Protein AF-A0A1C2DEJ8-F1 (afdb_monomer_lite)

Foldseek 3Di:
DDPVLVVLLVPDPLVVLVVVCVVPVVPSVVPDDPSNVVNNVVLVVLVVQLVVLVVQLVVLVPQDPPVDPVSVVVSVVSNVVSVVSNVCSVCVVVVNDPDPPPPPPPPD

Sequence (108 aa):
MSKTLLEAAAEVDVIDAAGRIIANPARNAIAAPAATVFALAMATERFWAVCVEAELLARAVRLPMTGNVHDEDVRDDAIQQQTQRVHELMAALRGETPKDEEHATQRT

Secondary structure (DSSP, 8-state):
--HHHHHHHHT--HHHHHHHHHH-HHHHTTT--HHHHHHHHHHHHHHHHHHHHHHHHHHHHTS---S-HHHHHHHHHHHHHHHHHHHHHHHHHHT--S-SSTTTTT--

Structure (mmCIF, N/CA/C/O backbone):
data_AF-A0A1C2DEJ8-F1
#
_entry.id   AF-A0A1C2DEJ8-F1
#
loop_
_atom_site.group_PDB
_atom_site.id
_atom_site.type_symbol
_atom_site.label_atom_id
_atom_site.label_alt_id
_atom_site.label_comp_id
_atom_site.label_asym_id
_atom_site.label_entity_id
_atom_site.label_seq_id
_atom_site.pdbx_PDB_ins_code
_atom_site.Cartn_x
_atom_site.Cartn_y
_atom_site.Cartn_z
_atom_site.occupancy
_atom_site.B_iso_or_equiv
_atom_site.auth_seq_id
_atom_site.auth_comp_id
_atom_site.auth_asym_id
_atom_site.auth_atom_id
_atom_site.pdbx_PDB_model_num
ATOM 1 N N . MET A 1 1 ? -19.936 -9.053 1.831 1.00 61.16 1 MET A N 1
ATOM 2 C CA . MET A 1 1 ? -19.378 -8.100 2.817 1.00 61.16 1 MET A CA 1
ATOM 3 C C . MET A 1 1 ? -20.438 -7.051 3.118 1.00 61.16 1 MET A C 1
ATOM 5 O O . MET A 1 1 ? -21.123 -6.665 2.179 1.00 61.16 1 MET A O 1
ATOM 9 N N . SER A 1 2 ? -20.667 -6.661 4.378 1.00 86.94 2 SER A N 1
ATOM 10 C CA . SER A 1 2 ? -21.748 -5.709 4.686 1.00 86.94 2 SER A CA 1
ATOM 11 C C . SER A 1 2 ? -21.350 -4.283 4.289 1.00 86.94 2 SER A C 1
ATOM 13 O O . SER A 1 2 ? -20.212 -3.870 4.503 1.00 86.94 2 SER A O 1
ATOM 15 N N . LYS A 1 3 ? -22.292 -3.523 3.717 1.00 87.94 3 LYS A N 1
ATOM 16 C CA . LYS A 1 3 ? -22.089 -2.116 3.330 1.00 87.94 3 LYS A CA 1
ATOM 17 C C . LYS A 1 3 ? -21.617 -1.260 4.514 1.00 87.94 3 LYS A C 1
ATOM 19 O O . LYS A 1 3 ? -20.688 -0.480 4.379 1.00 87.94 3 LYS A O 1
ATOM 24 N N . THR A 1 4 ? -22.175 -1.514 5.694 1.00 91.88 4 THR A N 1
ATOM 25 C CA . THR A 1 4 ? -21.818 -0.827 6.941 1.00 91.88 4 THR A CA 1
ATOM 26 C C . THR A 1 4 ? -20.362 -1.048 7.355 1.00 91.88 4 THR A C 1
ATOM 28 O O . THR A 1 4 ? -19.738 -0.140 7.889 1.00 91.88 4 THR A O 1
ATOM 31 N N . LEU A 1 5 ? -19.794 -2.237 7.113 1.00 90.38 5 LEU A N 1
ATOM 32 C CA . LEU A 1 5 ? -18.386 -2.501 7.425 1.00 90.38 5 LEU A CA 1
ATOM 33 C C . LEU A 1 5 ? -17.455 -1.739 6.477 1.00 90.38 5 LEU A C 1
ATOM 35 O O . LEU A 1 5 ? -16.434 -1.228 6.921 1.00 90.38 5 LEU A O 1
ATOM 39 N N . LEU A 1 6 ? -17.816 -1.663 5.193 1.00 89.81 6 LEU A N 1
ATOM 40 C CA . LEU A 1 6 ? -17.072 -0.900 4.189 1.00 89.81 6 LEU A CA 1
ATOM 41 C C . LEU A 1 6 ? -17.046 0.593 4.526 1.00 89.81 6 LEU A C 1
ATOM 43 O O . LEU A 1 6 ? -15.979 1.194 4.510 1.00 89.81 6 LEU A O 1
ATOM 47 N N . GLU A 1 7 ? -18.201 1.160 4.875 1.00 92.06 7 GLU A N 1
ATOM 48 C CA . GLU A 1 7 ? -18.319 2.559 5.303 1.00 92.06 7 GLU A CA 1
ATOM 49 C C . GLU A 1 7 ? -17.503 2.812 6.575 1.00 92.06 7 GLU A C 1
ATOM 51 O O . GLU A 1 7 ? -16.669 3.707 6.603 1.00 92.06 7 GLU A O 1
ATOM 56 N N . ALA A 1 8 ? -17.649 1.965 7.598 1.00 92.31 8 ALA A N 1
ATOM 57 C CA . ALA A 1 8 ? -16.886 2.106 8.836 1.00 92.31 8 ALA A CA 1
ATOM 58 C C . ALA A 1 8 ? -15.370 1.965 8.626 1.00 92.31 8 ALA A C 1
ATOM 60 O O . ALA A 1 8 ? -14.598 2.606 9.330 1.00 92.31 8 ALA A O 1
ATOM 61 N N . ALA A 1 9 ? -14.935 1.120 7.689 1.00 91.88 9 ALA A N 1
ATOM 62 C CA . ALA A 1 9 ? -13.523 0.945 7.369 1.00 91.88 9 ALA A CA 1
ATOM 63 C C . ALA A 1 9 ? -12.939 2.120 6.575 1.00 91.88 9 ALA A C 1
ATOM 65 O O . ALA A 1 9 ? -11.752 2.397 6.715 1.00 91.88 9 ALA A O 1
ATOM 66 N N . ALA A 1 10 ? -13.751 2.809 5.767 1.00 89.06 10 ALA A N 1
ATOM 67 C CA . ALA A 1 10 ? -13.328 4.007 5.043 1.00 89.06 10 ALA A CA 1
ATOM 68 C C . ALA A 1 10 ? -12.983 5.172 5.989 1.00 89.06 10 ALA A C 1
ATOM 70 O O . ALA A 1 10 ? -12.103 5.965 5.677 1.00 89.06 10 ALA A O 1
ATOM 71 N N . GLU A 1 11 ? -13.615 5.222 7.164 1.00 92.75 11 GLU A N 1
ATOM 72 C CA . GLU A 1 11 ? -13.370 6.236 8.202 1.00 92.75 11 GLU A CA 1
ATOM 73 C C . GLU A 1 11 ? -12.161 5.920 9.106 1.00 92.75 11 GLU A C 1
ATOM 75 O O . GLU A 1 11 ? -11.833 6.689 10.012 1.00 92.75 11 GLU A O 1
ATOM 80 N N . VAL A 1 12 ? -11.501 4.770 8.925 1.00 92.88 12 VAL A N 1
ATOM 81 C CA . VAL A 1 12 ? -10.363 4.377 9.769 1.00 92.88 12 VAL A CA 1
ATOM 82 C C . VAL A 1 12 ? -9.096 5.104 9.327 1.00 92.88 12 VAL A C 1
ATOM 84 O O . VAL A 1 12 ? -8.604 4.892 8.220 1.00 92.88 12 VAL A O 1
ATOM 87 N N . ASP A 1 13 ? -8.483 5.852 10.247 1.00 93.00 13 ASP A N 1
ATOM 88 C CA . ASP A 1 13 ? -7.087 6.271 10.108 1.00 93.00 13 ASP A CA 1
ATOM 89 C C . ASP A 1 13 ? -6.165 5.056 10.293 1.00 93.00 13 ASP A C 1
ATOM 91 O O . ASP A 1 13 ? -5.886 4.594 11.406 1.00 93.00 13 ASP A O 1
ATOM 95 N N . VAL A 1 14 ? -5.722 4.501 9.166 1.00 92.06 14 VAL A N 1
ATOM 96 C CA . VAL A 1 14 ? -4.899 3.289 9.112 1.00 92.06 14 VAL A CA 1
ATOM 97 C C . VAL A 1 14 ? -3.535 3.495 9.779 1.00 92.06 14 VAL A C 1
ATOM 99 O O . VAL A 1 14 ? -3.023 2.561 10.398 1.00 92.06 14 VAL A O 1
ATOM 102 N N . ILE A 1 15 ? -2.948 4.693 9.692 1.00 93.00 15 ILE A N 1
ATOM 103 C CA . ILE A 1 15 ? -1.605 4.965 10.222 1.00 93.00 15 ILE A CA 1
ATOM 104 C C . ILE A 1 15 ? -1.646 5.058 11.744 1.00 93.00 15 ILE A C 1
ATOM 106 O O . ILE A 1 15 ? -0.843 4.412 12.423 1.00 93.00 15 ILE A O 1
ATOM 110 N N . ASP A 1 16 ? -2.610 5.796 12.291 1.00 94.94 16 ASP A N 1
ATOM 111 C CA . ASP A 1 16 ? -2.818 5.866 13.739 1.00 94.94 16 ASP A CA 1
ATOM 112 C C . ASP A 1 16 ? -3.206 4.491 14.315 1.00 94.94 16 ASP A C 1
ATOM 114 O O . ASP A 1 16 ? -2.634 4.050 15.320 1.00 94.94 16 ASP A O 1
ATOM 118 N N . ALA A 1 17 ? -4.096 3.752 13.643 1.00 93.31 17 ALA A N 1
ATOM 119 C CA . ALA A 1 17 ? -4.468 2.400 14.055 1.00 93.31 17 ALA A CA 1
ATOM 120 C C . ALA A 1 17 ? -3.263 1.443 14.079 1.00 93.31 17 ALA A C 1
ATOM 122 O O . ALA A 1 17 ? -3.049 0.745 15.078 1.00 93.31 17 ALA A O 1
ATOM 123 N N . ALA A 1 18 ? -2.448 1.433 13.019 1.00 93.62 18 ALA A N 1
ATOM 124 C CA . ALA A 1 18 ? -1.230 0.630 12.956 1.00 93.62 18 ALA A CA 1
ATOM 125 C C . ALA A 1 18 ? -0.245 1.022 14.067 1.00 93.62 18 ALA A C 1
ATOM 127 O O . ALA A 1 18 ? 0.258 0.148 14.774 1.00 93.62 18 ALA A O 1
ATOM 128 N N . GLY A 1 19 ? -0.024 2.322 14.285 1.00 95.25 19 GLY A N 1
ATOM 129 C CA . GLY A 1 19 ? 0.864 2.829 15.334 1.00 95.25 19 GLY A CA 1
ATOM 130 C C . GLY A 1 19 ? 0.450 2.369 16.733 1.00 95.25 19 GLY A C 1
ATOM 131 O O . GLY A 1 19 ? 1.279 1.878 17.503 1.00 95.25 19 GLY A O 1
ATOM 132 N N . ARG A 1 20 ? -0.849 2.435 17.052 1.00 94.88 20 ARG A N 1
ATOM 133 C CA . ARG A 1 20 ? -1.383 1.937 18.331 1.00 94.88 20 ARG A CA 1
ATOM 134 C C . ARG A 1 20 ? -1.190 0.435 18.483 1.00 94.88 20 ARG A C 1
ATOM 136 O O . ARG A 1 20 ? -0.794 -0.017 19.559 1.00 94.88 20 ARG A O 1
ATOM 143 N N . ILE A 1 21 ? -1.465 -0.344 17.437 1.00 95.19 21 ILE A N 1
ATOM 144 C CA . ILE A 1 21 ? -1.285 -1.800 17.469 1.00 95.19 21 ILE A CA 1
ATOM 145 C C . ILE A 1 21 ? 0.186 -2.153 17.691 1.00 95.19 21 ILE A C 1
ATOM 147 O O . ILE A 1 21 ? 0.477 -2.963 18.566 1.00 95.19 21 ILE A O 1
ATOM 151 N N . ILE A 1 22 ? 1.108 -1.502 16.981 1.00 95.25 22 ILE A N 1
ATOM 152 C CA . ILE A 1 22 ? 2.554 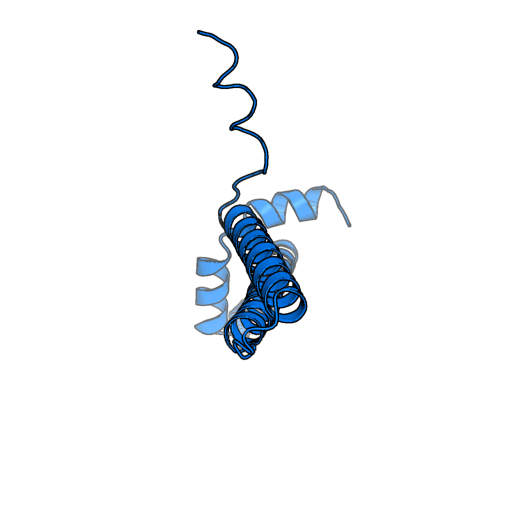-1.724 17.119 1.00 95.25 22 ILE A CA 1
ATOM 153 C C . ILE A 1 22 ? 3.038 -1.385 18.535 1.00 95.25 22 ILE A C 1
ATOM 155 O O . ILE A 1 22 ? 3.828 -2.133 19.106 1.00 95.25 22 ILE A O 1
ATOM 159 N N . ALA A 1 23 ? 2.544 -0.295 19.130 1.00 96.38 23 ALA A N 1
ATOM 160 C CA . ALA A 1 23 ? 2.962 0.140 20.461 1.00 96.38 23 ALA A CA 1
ATOM 161 C C . ALA A 1 23 ? 2.569 -0.840 21.586 1.00 96.38 23 ALA A C 1
ATOM 163 O O . ALA A 1 23 ? 3.277 -0.939 22.588 1.00 96.38 23 ALA A O 1
ATOM 164 N N . ASN A 1 24 ? 1.447 -1.559 21.451 1.00 95.69 24 ASN A N 1
ATOM 165 C CA . ASN A 1 24 ? 1.057 -2.614 22.393 1.00 95.69 24 ASN A CA 1
ATOM 166 C C . ASN A 1 24 ? 0.161 -3.672 21.716 1.00 95.69 24 ASN A C 1
ATOM 168 O O . ASN A 1 24 ? -1.071 -3.606 21.832 1.00 95.69 24 ASN A O 1
ATOM 172 N N . PRO A 1 25 ? 0.757 -4.676 21.048 1.00 93.25 25 PRO A N 1
ATOM 173 C CA . PRO A 1 25 ? 0.002 -5.652 20.266 1.00 93.25 25 PRO A CA 1
ATOM 174 C C . PRO A 1 25 ? -0.947 -6.493 21.120 1.00 93.25 25 PRO A C 1
ATOM 176 O O . PRO A 1 25 ? -2.102 -6.688 20.749 1.00 93.25 25 PRO A O 1
ATOM 179 N N . ALA A 1 26 ? -0.492 -6.932 22.299 1.00 93.19 26 ALA A N 1
ATOM 180 C CA . ALA A 1 26 ? -1.264 -7.796 23.193 1.00 93.19 26 ALA A CA 1
ATOM 181 C C . ALA A 1 26 ? -2.591 -7.158 23.629 1.00 93.19 26 ALA A C 1
ATOM 183 O O . ALA A 1 26 ? -3.583 -7.854 23.818 1.00 93.19 26 ALA A O 1
ATOM 184 N N . ARG A 1 27 ? -2.622 -5.829 23.767 1.00 90.00 27 ARG A N 1
ATOM 185 C CA . ARG A 1 27 ? -3.835 -5.093 24.130 1.00 90.00 27 ARG A CA 1
ATOM 186 C C . ARG A 1 27 ? -4.631 -4.647 22.908 1.00 90.00 27 ARG A C 1
ATOM 188 O O . ARG A 1 27 ? -5.848 -4.800 22.878 1.00 90.00 27 ARG A O 1
ATOM 195 N N . ASN A 1 28 ? -3.955 -4.060 21.927 1.00 92.31 28 A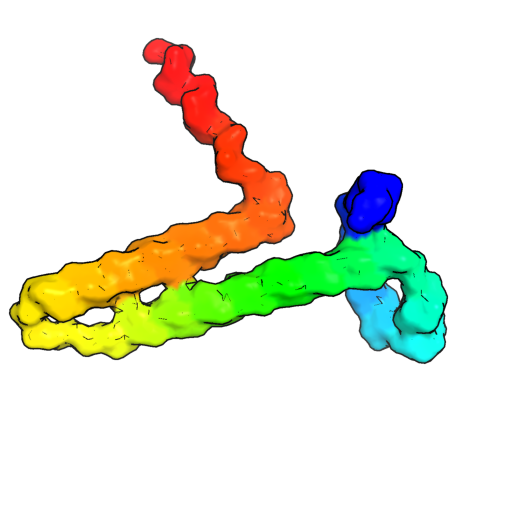SN A N 1
ATOM 196 C CA . ASN A 1 28 ? -4.618 -3.284 20.884 1.00 92.31 28 ASN A CA 1
ATOM 197 C C . ASN A 1 28 ? -4.987 -4.126 19.653 1.00 92.31 28 ASN A C 1
ATOM 199 O O . ASN A 1 28 ? -5.964 -3.795 18.992 1.00 92.31 28 ASN A O 1
ATOM 203 N N . ALA A 1 29 ? -4.279 -5.228 19.368 1.00 88.75 29 ALA A N 1
ATOM 204 C CA . ALA A 1 29 ? -4.654 -6.126 18.272 1.00 88.75 29 ALA A CA 1
ATOM 205 C C . ALA A 1 29 ? -5.902 -6.954 18.617 1.00 88.75 29 ALA A C 1
ATOM 207 O O . ALA A 1 29 ? -6.799 -7.094 17.794 1.00 88.75 29 ALA A O 1
ATOM 208 N N . ILE A 1 30 ? -5.985 -7.464 19.853 1.00 91.44 30 ILE A N 1
ATOM 209 C CA . ILE A 1 30 ? -7.111 -8.300 20.310 1.00 91.44 30 ILE A CA 1
ATOM 210 C C . ILE A 1 30 ? -8.413 -7.490 20.375 1.00 91.44 30 ILE A C 1
ATOM 212 O O . ILE A 1 30 ? -9.482 -8.003 20.059 1.00 91.44 30 ILE A O 1
ATOM 216 N N . ALA A 1 31 ? -8.324 -6.219 20.774 1.00 89.75 31 ALA A N 1
ATOM 217 C CA . ALA A 1 31 ? -9.471 -5.325 20.904 1.00 89.75 31 ALA A CA 1
ATOM 218 C C . ALA A 1 31 ? -9.813 -4.555 19.612 1.00 89.75 31 ALA A C 1
ATOM 220 O O . ALA A 1 31 ? -10.704 -3.704 19.636 1.00 89.75 31 ALA A O 1
ATOM 221 N N . ALA A 1 32 ? -9.104 -4.802 18.504 1.00 92.69 32 ALA A N 1
ATOM 222 C CA . ALA A 1 32 ? -9.300 -4.056 17.268 1.00 92.69 32 ALA A CA 1
ATOM 223 C C . ALA A 1 32 ? -10.707 -4.312 16.687 1.00 92.69 32 ALA A C 1
ATOM 225 O O . ALA A 1 32 ? -11.085 -5.468 16.473 1.00 92.69 32 ALA A O 1
ATOM 226 N N . PRO A 1 33 ? -11.490 -3.259 16.384 1.00 94.88 33 PRO A N 1
ATOM 227 C CA . PRO A 1 33 ? -12.772 -3.414 15.708 1.00 94.88 33 PRO A CA 1
ATOM 228 C C . PRO A 1 33 ? -12.615 -4.095 14.345 1.00 94.88 33 PRO A C 1
ATOM 230 O O . PRO A 1 33 ? -11.626 -3.879 13.644 1.00 94.88 33 PRO A O 1
ATOM 233 N N . ALA A 1 34 ? -13.636 -4.838 13.910 1.00 94.94 34 ALA A N 1
ATOM 234 C CA . ALA A 1 34 ? -13.626 -5.504 12.604 1.00 94.94 34 ALA A CA 1
ATOM 235 C C . ALA A 1 34 ? -13.367 -4.531 11.436 1.00 94.94 34 ALA A C 1
ATOM 237 O O . ALA A 1 34 ? -12.672 -4.887 10.490 1.00 94.94 34 ALA A O 1
ATOM 238 N N . ALA A 1 35 ? -13.873 -3.294 11.522 1.00 95.12 35 ALA A N 1
ATOM 239 C CA . ALA A 1 35 ? -13.614 -2.242 10.536 1.00 95.12 35 ALA A CA 1
ATOM 240 C C . ALA A 1 35 ? -12.128 -1.861 10.466 1.00 95.12 35 ALA A C 1
ATOM 242 O O . ALA A 1 35 ? -11.580 -1.734 9.378 1.00 95.12 35 ALA A O 1
ATOM 243 N N . THR A 1 36 ? -11.455 -1.751 11.615 1.00 95.50 36 THR A N 1
ATOM 244 C CA . THR A 1 36 ? -10.016 -1.468 11.697 1.00 95.50 36 THR A CA 1
ATOM 245 C C . THR A 1 36 ? -9.188 -2.612 11.129 1.00 95.50 36 THR A C 1
ATOM 247 O O . THR 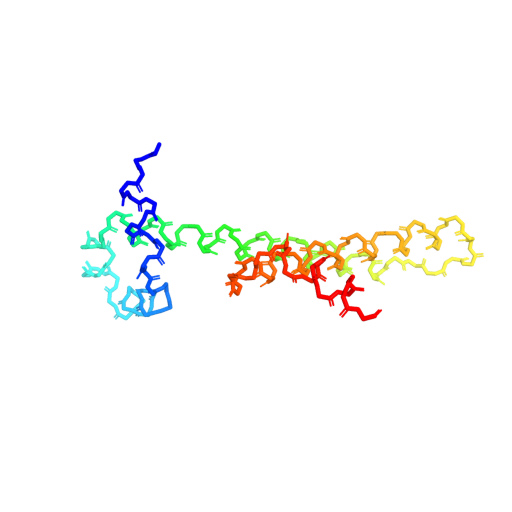A 1 36 ? -8.275 -2.374 10.344 1.00 95.50 36 THR A O 1
ATOM 250 N N . VAL A 1 37 ? -9.530 -3.856 11.478 1.00 94.75 37 VAL A N 1
ATOM 251 C CA . VAL A 1 37 ? -8.866 -5.045 10.923 1.00 94.75 37 VAL A CA 1
ATOM 252 C C . VAL A 1 37 ? -9.024 -5.080 9.404 1.00 94.75 37 VAL A C 1
ATOM 254 O O . VAL A 1 37 ? -8.048 -5.291 8.687 1.00 94.75 37 VAL A O 1
ATOM 257 N N . PHE A 1 38 ? -10.235 -4.824 8.909 1.00 94.69 38 PHE A N 1
ATOM 258 C CA . PHE A 1 38 ? -10.509 -4.795 7.479 1.00 94.69 38 PHE A CA 1
ATOM 259 C C . PHE A 1 38 ? -9.753 -3.661 6.764 1.00 94.69 38 PHE A C 1
ATOM 261 O O . PHE A 1 38 ? -9.125 -3.907 5.737 1.00 94.69 38 PHE A O 1
ATOM 268 N N . ALA A 1 39 ? -9.733 -2.448 7.323 1.00 93.12 39 ALA A N 1
ATOM 269 C CA . ALA A 1 39 ? -8.990 -1.317 6.767 1.00 93.12 39 ALA A CA 1
ATOM 270 C C . ALA A 1 39 ? -7.475 -1.588 6.694 1.00 93.12 39 ALA A C 1
ATOM 272 O O . ALA A 1 39 ? -6.850 -1.328 5.667 1.00 93.12 39 ALA A O 1
ATOM 273 N N . LEU A 1 40 ? -6.891 -2.174 7.747 1.00 93.75 40 LEU A N 1
ATOM 274 C CA . LEU A 1 40 ? -5.477 -2.570 7.778 1.00 93.75 40 LEU A CA 1
ATOM 275 C C . LEU A 1 40 ? -5.160 -3.669 6.756 1.00 93.75 40 LEU A C 1
ATOM 277 O O . LEU A 1 40 ? -4.123 -3.609 6.093 1.00 93.75 40 LEU A O 1
ATOM 281 N N . ALA A 1 41 ? -6.052 -4.650 6.596 1.00 93.56 41 ALA A N 1
ATOM 282 C CA . ALA A 1 41 ? -5.904 -5.699 5.591 1.00 93.56 41 ALA A CA 1
ATOM 283 C C . ALA A 1 41 ? -5.914 -5.116 4.168 1.00 93.56 41 ALA A C 1
ATOM 285 O O . ALA A 1 41 ? -4.998 -5.381 3.394 1.00 93.56 41 ALA A O 1
ATOM 286 N N . MET A 1 42 ? -6.883 -4.247 3.863 1.00 91.88 42 MET A N 1
ATOM 287 C CA . MET A 1 42 ? -6.969 -3.547 2.576 1.00 91.88 42 MET A CA 1
ATOM 288 C C . MET A 1 42 ? -5.737 -2.679 2.303 1.00 91.88 42 MET A C 1
ATOM 290 O O . MET A 1 42 ? -5.220 -2.661 1.187 1.00 91.88 42 MET A O 1
ATOM 294 N N . ALA A 1 43 ? -5.251 -1.949 3.309 1.00 90.94 43 ALA A N 1
ATOM 295 C CA . ALA A 1 43 ? -4.045 -1.140 3.171 1.00 90.94 43 ALA A CA 1
ATOM 296 C C . ALA A 1 43 ? -2.808 -2.005 2.887 1.00 90.94 43 ALA A C 1
ATOM 298 O O . ALA A 1 43 ? -2.007 -1.662 2.020 1.00 90.94 43 ALA A O 1
ATOM 299 N N . THR A 1 44 ? -2.690 -3.148 3.567 1.00 92.62 44 THR A N 1
ATOM 300 C CA . THR A 1 44 ? -1.603 -4.113 3.348 1.00 92.62 44 THR A CA 1
ATOM 301 C C . THR A 1 44 ? -1.654 -4.697 1.938 1.00 92.62 44 THR A C 1
ATOM 303 O O . THR A 1 44 ? -0.629 -4.753 1.267 1.00 92.62 44 THR A O 1
ATOM 306 N N . GLU A 1 45 ? -2.838 -5.082 1.458 1.00 92.19 45 GLU A N 1
ATOM 307 C CA . GLU A 1 45 ? -3.029 -5.601 0.101 1.00 92.19 45 GLU A CA 1
ATOM 308 C C . GLU A 1 45 ? -2.626 -4.571 -0.964 1.00 92.19 45 GLU A C 1
ATOM 310 O O . GLU A 1 45 ? -1.856 -4.882 -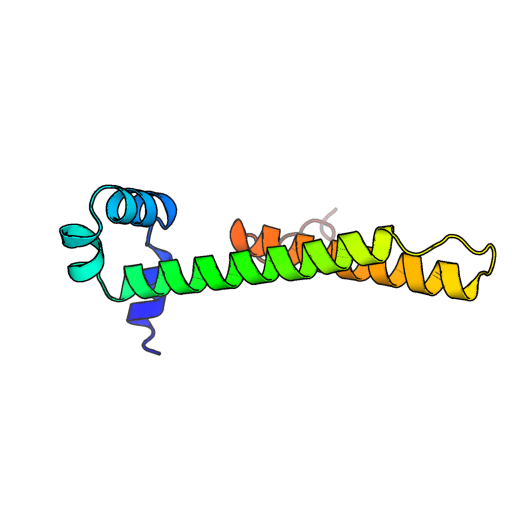1.872 1.00 92.19 45 GLU A O 1
ATOM 315 N N . ARG A 1 46 ? -3.073 -3.317 -0.818 1.00 90.44 46 ARG A N 1
ATOM 316 C CA . ARG A 1 46 ? -2.712 -2.226 -1.739 1.00 90.44 46 ARG A CA 1
ATOM 317 C C . ARG A 1 46 ? -1.217 -1.931 -1.726 1.00 90.44 46 ARG A C 1
ATOM 319 O O . ARG A 1 46 ? -0.625 -1.751 -2.785 1.00 90.44 46 ARG A O 1
ATOM 326 N N . PHE A 1 47 ? -0.603 -1.905 -0.544 1.00 90.50 47 PHE A N 1
ATOM 327 C CA . PHE A 1 47 ? 0.842 -1.734 -0.419 1.00 90.50 47 PHE A CA 1
ATOM 328 C C . PHE A 1 47 ? 1.597 -2.868 -1.122 1.00 90.50 47 PHE A C 1
ATOM 330 O O . PHE A 1 47 ? 2.536 -2.614 -1.872 1.00 90.50 47 PHE A O 1
ATOM 337 N N . TRP A 1 48 ? 1.151 -4.113 -0.941 1.00 93.62 48 TRP A N 1
ATOM 338 C CA . TRP A 1 48 ? 1.773 -5.260 -1.591 1.00 93.62 48 TRP A CA 1
ATOM 339 C C . TRP A 1 48 ? 1.656 -5.202 -3.115 1.00 93.62 48 TRP A C 1
ATOM 341 O O . TRP A 1 48 ? 2.634 -5.473 -3.808 1.00 93.62 48 TRP A O 1
ATOM 351 N N . ALA A 1 49 ? 0.503 -4.778 -3.641 1.00 92.12 49 ALA A N 1
ATOM 352 C CA . ALA A 1 49 ? 0.333 -4.548 -5.072 1.00 92.12 49 ALA A CA 1
ATOM 353 C C . ALA A 1 49 ? 1.361 -3.535 -5.609 1.00 92.12 49 ALA A C 1
ATOM 355 O O . ALA A 1 49 ? 2.010 -3.806 -6.616 1.00 92.12 49 ALA A O 1
ATOM 356 N N . VAL A 1 50 ? 1.590 -2.418 -4.903 1.00 90.94 50 VAL A N 1
ATOM 357 C CA . VAL A 1 50 ? 2.620 -1.433 -5.289 1.00 90.94 50 VAL A CA 1
ATOM 358 C C . VAL A 1 50 ? 4.009 -2.064 -5.310 1.00 90.94 50 VAL A C 1
ATOM 360 O O . VAL A 1 50 ? 4.754 -1.858 -6.265 1.00 90.94 50 VAL A O 1
ATOM 363 N N . CYS A 1 51 ? 4.370 -2.838 -4.283 1.00 93.81 51 CYS A N 1
ATOM 364 C CA . CYS A 1 51 ? 5.677 -3.494 -4.223 1.00 93.81 51 CYS A CA 1
ATOM 365 C C . CYS A 1 51 ? 5.900 -4.461 -5.391 1.00 93.81 51 CYS A C 1
ATOM 367 O O . CYS A 1 51 ? 6.989 -4.469 -5.963 1.00 93.81 51 CYS A O 1
ATOM 369 N N . VAL A 1 52 ? 4.883 -5.246 -5.756 1.00 94.38 52 VAL A N 1
ATOM 370 C CA . VAL A 1 52 ? 4.963 -6.194 -6.875 1.00 94.38 52 VAL A CA 1
ATOM 371 C C . VAL A 1 52 ? 5.182 -5.460 -8.199 1.00 94.38 52 VAL A C 1
ATOM 373 O O . VAL A 1 52 ? 6.125 -5.785 -8.919 1.00 94.38 52 VAL A O 1
ATOM 376 N N . GLU A 1 53 ? 4.375 -4.443 -8.505 1.00 93.62 53 GLU A N 1
ATOM 377 C CA . GLU A 1 53 ? 4.518 -3.689 -9.762 1.00 93.62 53 GLU A CA 1
ATOM 378 C C . GLU A 1 53 ? 5.836 -2.887 -9.791 1.00 93.62 53 GLU A C 1
ATOM 380 O O . GLU A 1 53 ? 6.504 -2.804 -10.819 1.00 93.62 53 GLU A O 1
ATOM 385 N N . ALA A 1 54 ? 6.294 -2.360 -8.649 1.00 92.19 54 ALA A N 1
ATOM 386 C CA . ALA A 1 54 ? 7.597 -1.698 -8.553 1.00 92.19 54 ALA A CA 1
ATOM 387 C C . ALA A 1 54 ? 8.768 -2.668 -8.800 1.00 92.19 54 ALA A C 1
ATOM 389 O O . ALA A 1 54 ? 9.762 -2.297 -9.430 1.00 92.19 54 ALA A O 1
ATOM 390 N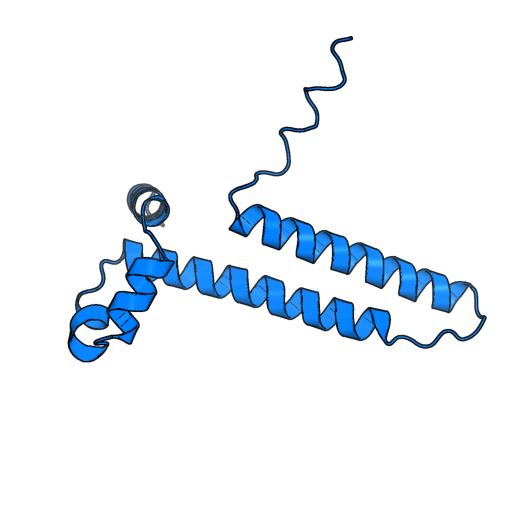 N . GLU A 1 55 ? 8.666 -3.917 -8.339 1.00 95.31 55 GLU A N 1
ATOM 391 C CA . GLU A 1 55 ? 9.660 -4.948 -8.640 1.00 95.31 55 GLU A CA 1
ATOM 392 C C . GLU A 1 55 ? 9.663 -5.302 -10.134 1.00 95.31 55 GLU A C 1
ATOM 394 O O . GLU A 1 55 ? 10.732 -5.426 -10.740 1.00 95.31 55 GLU A O 1
ATOM 399 N N . LEU A 1 56 ? 8.484 -5.431 -10.748 1.00 92.94 56 LEU A N 1
ATOM 400 C CA . LEU A 1 56 ? 8.353 -5.664 -12.187 1.00 92.94 56 LEU A CA 1
ATOM 401 C C . LEU A 1 56 ? 8.937 -4.503 -12.999 1.00 92.94 56 LEU A C 1
ATOM 403 O O . LEU A 1 56 ? 9.692 -4.748 -13.941 1.00 92.94 56 LEU A O 1
ATOM 407 N N . LEU A 1 57 ? 8.697 -3.257 -12.585 1.00 93.06 57 LEU A N 1
ATOM 408 C CA . LEU A 1 57 ? 9.326 -2.076 -13.174 1.00 93.06 57 LEU A CA 1
ATOM 409 C C . LEU A 1 57 ? 10.855 -2.131 -13.054 1.00 93.06 57 LEU A C 1
ATOM 411 O O . LEU A 1 57 ? 11.564 -1.930 -14.040 1.00 93.06 57 LEU A O 1
ATOM 415 N N . ALA A 1 58 ? 11.386 -2.458 -11.873 1.00 93.50 58 ALA A N 1
ATOM 416 C CA . ALA A 1 58 ? 12.829 -2.580 -11.664 1.00 93.50 58 ALA A CA 1
ATOM 417 C C . ALA A 1 58 ? 13.456 -3.674 -12.549 1.00 93.50 58 ALA A C 1
ATOM 419 O O . ALA A 1 58 ? 14.584 -3.524 -13.024 1.00 93.50 58 ALA A O 1
ATOM 420 N N . ARG A 1 59 ? 12.732 -4.771 -12.802 1.00 93.12 59 ARG A N 1
ATOM 421 C CA . ARG A 1 59 ? 13.150 -5.823 -13.741 1.00 93.12 59 ARG A CA 1
ATOM 422 C C . ARG A 1 59 ? 13.102 -5.340 -15.191 1.00 93.12 59 ARG A C 1
ATOM 424 O O . ARG A 1 59 ? 14.054 -5.603 -15.921 1.00 93.12 59 ARG A O 1
ATOM 431 N N . ALA A 1 60 ? 12.062 -4.604 -15.583 1.00 90.88 60 ALA A N 1
ATOM 432 C CA . ALA A 1 60 ? 11.922 -4.043 -16.927 1.00 90.88 60 ALA A CA 1
ATOM 433 C C . ALA A 1 60 ? 13.048 -3.046 -17.252 1.00 90.88 60 ALA A C 1
ATOM 435 O O . ALA A 1 60 ? 13.688 -3.150 -18.294 1.00 90.88 60 ALA A O 1
ATOM 436 N N . VAL A 1 61 ? 13.387 -2.154 -16.315 1.00 90.50 61 VAL A N 1
ATOM 437 C CA . VAL A 1 61 ? 14.496 -1.191 -16.470 1.00 90.50 61 VAL A CA 1
ATOM 438 C C . VAL A 1 61 ? 15.856 -1.885 -16.617 1.00 90.50 61 VAL A C 1
ATOM 440 O O . VAL A 1 61 ? 16.765 -1.343 -17.242 1.00 90.50 61 VAL A O 1
ATOM 443 N N . ARG A 1 62 ? 16.009 -3.097 -16.071 1.00 90.69 62 ARG A N 1
ATOM 444 C CA . ARG A 1 62 ? 17.234 -3.901 -16.184 1.00 90.69 62 ARG A CA 1
ATOM 445 C C . ARG A 1 62 ? 17.345 -4.699 -17.485 1.00 90.69 62 ARG A C 1
ATOM 447 O O . ARG A 1 62 ? 18.376 -5.349 -17.674 1.00 90.69 62 ARG A O 1
ATOM 454 N N . LEU A 1 63 ? 16.327 -4.695 -18.348 1.00 87.69 63 LEU A N 1
ATOM 455 C CA . LEU A 1 63 ? 16.415 -5.362 -19.646 1.00 87.69 63 LEU A CA 1
ATOM 456 C C . LEU A 1 63 ? 17.550 -4.737 -20.481 1.00 87.69 63 LEU A C 1
ATOM 458 O O . LEU A 1 63 ? 17.700 -3.513 -20.496 1.00 87.69 63 LEU A O 1
ATOM 462 N N . PRO A 1 64 ? 18.387 -5.559 -21.137 1.00 84.25 64 PRO A N 1
ATOM 463 C CA . PRO A 1 64 ? 19.546 -5.076 -21.875 1.00 84.25 64 PRO A CA 1
ATOM 464 C C . PRO A 1 64 ? 19.127 -4.281 -23.115 1.00 84.25 64 PRO A C 1
ATOM 466 O O . PRO A 1 64 ? 18.190 -4.654 -23.812 1.00 84.25 64 PRO A O 1
ATOM 469 N N . MET A 1 65 ? 19.877 -3.223 -23.428 1.00 83.75 65 MET A N 1
ATOM 470 C CA . MET A 1 65 ? 19.785 -2.544 -24.721 1.00 83.75 65 MET A CA 1
ATOM 471 C C . MET A 1 65 ? 20.637 -3.323 -25.720 1.00 83.75 65 MET A C 1
ATOM 473 O O . MET A 1 65 ? 21.867 -3.273 -25.674 1.00 83.75 65 MET A O 1
ATOM 477 N N . THR A 1 66 ? 19.983 -4.117 -26.561 1.00 85.44 66 THR A N 1
ATOM 478 C CA . THR A 1 66 ? 20.649 -5.023 -27.506 1.00 85.44 66 THR A CA 1
ATOM 479 C C . THR A 1 66 ? 20.918 -4.366 -28.863 1.00 85.44 66 THR A C 1
ATOM 481 O O . THR A 1 66 ? 21.635 -4.948 -29.675 1.00 85.44 66 THR A O 1
ATOM 484 N N . GLY A 1 67 ? 20.372 -3.168 -29.123 1.00 79.69 67 GLY A N 1
ATOM 485 C CA . GLY A 1 67 ? 20.382 -2.531 -30.444 1.00 79.69 67 GLY A CA 1
ATOM 486 C C . GLY A 1 67 ? 19.396 -3.168 -31.431 1.00 79.69 67 GLY A C 1
ATOM 487 O O . GLY A 1 67 ? 19.379 -2.810 -32.608 1.00 79.69 67 GLY A O 1
ATOM 488 N N . ASN A 1 68 ? 18.600 -4.139 -30.973 1.00 89.06 68 ASN A N 1
ATOM 489 C CA . ASN A 1 68 ? 17.496 -4.722 -31.717 1.00 89.06 68 ASN A CA 1
ATOM 490 C C . ASN A 1 68 ? 16.217 -3.961 -31.367 1.00 89.06 68 ASN A C 1
ATOM 492 O O . ASN A 1 68 ? 15.760 -4.013 -30.228 1.00 89.06 68 ASN A O 1
ATOM 496 N N . VAL A 1 69 ? 15.621 -3.321 -32.373 1.00 87.38 69 VAL A N 1
ATOM 497 C CA . VAL A 1 69 ? 14.395 -2.522 -32.236 1.00 87.38 69 VAL A CA 1
ATOM 498 C C . VAL A 1 69 ? 13.277 -3.309 -31.550 1.00 87.38 69 VAL A C 1
ATOM 500 O O . VAL A 1 69 ? 12.608 -2.777 -30.678 1.00 87.38 69 VAL A O 1
ATOM 503 N N . HIS A 1 70 ? 13.120 -4.599 -31.858 1.00 85.56 70 HIS A N 1
ATOM 504 C CA . HIS A 1 70 ? 12.063 -5.404 -31.244 1.00 85.56 70 HIS A CA 1
ATOM 505 C C . HIS A 1 70 ? 12.271 -5.623 -29.736 1.00 85.56 70 HIS A C 1
ATOM 507 O O . HIS A 1 70 ? 11.312 -5.590 -28.971 1.00 85.56 70 HIS A O 1
ATOM 513 N N . ASP A 1 71 ? 13.515 -5.835 -29.300 1.00 85.31 71 ASP A N 1
ATOM 514 C CA . ASP A 1 71 ? 13.827 -6.022 -27.877 1.00 85.31 71 ASP A CA 1
ATOM 515 C C . ASP A 1 71 ? 13.703 -4.694 -27.108 1.00 85.31 71 ASP A C 1
ATOM 517 O O . ASP A 1 71 ? 13.333 -4.679 -25.932 1.00 85.31 71 ASP A O 1
ATOM 521 N N . GLU A 1 72 ? 14.001 -3.577 -27.778 1.00 88.62 72 GLU A N 1
ATOM 522 C CA . GLU A 1 72 ? 13.846 -2.223 -27.247 1.00 88.62 72 GLU A CA 1
ATOM 523 C C . GLU A 1 72 ? 12.369 -1.841 -27.097 1.00 88.62 72 GLU A C 1
ATOM 525 O O . GLU A 1 72 ? 11.990 -1.387 -26.019 1.00 88.62 72 GLU A O 1
ATOM 530 N N . ASP A 1 73 ? 11.531 -2.138 -28.095 1.00 90.31 73 ASP A N 1
ATOM 531 C CA . ASP A 1 73 ? 10.078 -1.932 -28.039 1.00 90.31 73 ASP A CA 1
ATOM 532 C C . ASP A 1 73 ? 9.451 -2.722 -26.877 1.00 90.31 73 ASP A C 1
ATOM 534 O O . ASP A 1 73 ? 8.709 -2.171 -26.069 1.00 90.31 73 ASP A O 1
ATOM 538 N N . VAL A 1 74 ? 9.810 -4.004 -26.719 1.00 88.38 74 VAL A N 1
ATOM 539 C CA . VAL A 1 74 ? 9.310 -4.847 -25.614 1.00 88.38 74 VAL A CA 1
ATOM 540 C C . VAL A 1 74 ? 9.727 -4.293 -24.250 1.00 88.38 74 VAL A C 1
ATOM 542 O O . VAL A 1 74 ? 8.952 -4.332 -23.289 1.00 88.38 74 VAL A O 1
ATOM 545 N N . ARG A 1 75 ? 10.959 -3.789 -24.139 1.00 89.38 75 ARG A N 1
ATOM 546 C CA . ARG A 1 75 ? 11.456 -3.159 -22.914 1.00 89.38 75 ARG A CA 1
ATOM 547 C C . ARG A 1 75 ? 10.688 -1.874 -22.608 1.00 89.38 75 ARG A C 1
ATOM 549 O O . ARG A 1 75 ? 10.282 -1.688 -21.461 1.00 89.38 75 ARG A O 1
ATOM 556 N N . ASP A 1 76 ? 10.508 -1.004 -23.593 1.00 91.69 76 ASP A N 1
ATOM 557 C CA . ASP A 1 76 ? 9.849 0.288 -23.414 1.00 91.69 76 ASP A CA 1
ATOM 558 C C . ASP A 1 76 ? 8.355 0.108 -23.093 1.00 91.69 76 ASP A C 1
ATOM 560 O O . ASP A 1 76 ? 7.864 0.722 -22.141 1.00 91.69 76 ASP A O 1
ATOM 564 N N . ASP A 1 77 ? 7.671 -0.828 -23.759 1.00 92.19 77 ASP A N 1
ATOM 565 C CA . ASP A 1 77 ? 6.292 -1.227 -23.447 1.00 92.19 77 ASP A CA 1
ATOM 566 C C . ASP A 1 77 ? 6.163 -1.731 -22.002 1.00 92.19 77 ASP A C 1
ATOM 568 O O . ASP A 1 77 ? 5.266 -1.315 -21.258 1.00 92.19 77 ASP A O 1
ATOM 572 N N . ALA A 1 78 ? 7.082 -2.600 -21.565 1.00 90.62 78 ALA A N 1
ATOM 573 C CA . ALA A 1 78 ? 7.092 -3.110 -20.198 1.00 90.62 78 ALA A CA 1
ATOM 574 C C . ALA A 1 78 ? 7.320 -1.985 -19.176 1.00 90.62 78 ALA A C 1
ATOM 576 O O . ALA A 1 78 ? 6.628 -1.926 -18.160 1.00 90.62 78 ALA A O 1
ATOM 577 N N . ILE A 1 79 ? 8.249 -1.060 -19.437 1.00 93.31 79 ILE A N 1
ATOM 578 C CA . ILE A 1 79 ? 8.489 0.100 -18.566 1.00 93.31 79 ILE A CA 1
ATOM 579 C C . ILE A 1 79 ? 7.239 0.982 -18.491 1.00 93.31 79 ILE A C 1
ATOM 581 O O . ILE A 1 79 ? 6.831 1.365 -17.391 1.00 93.31 79 ILE A O 1
ATOM 585 N N . GLN A 1 80 ? 6.611 1.286 -19.628 1.00 94.06 80 GLN A N 1
ATOM 586 C CA . GLN A 1 80 ? 5.425 2.137 -19.686 1.00 94.06 80 GLN A CA 1
ATOM 587 C C . GLN A 1 80 ? 4.249 1.510 -18.932 1.00 94.06 80 GLN A C 1
ATOM 589 O O . GLN A 1 80 ? 3.629 2.172 -18.096 1.00 94.06 80 GLN A O 1
ATOM 594 N N . GLN A 1 81 ? 3.970 0.226 -19.171 1.00 92.94 81 GLN A N 1
ATOM 595 C CA . GLN A 1 81 ? 2.884 -0.492 -18.506 1.00 92.94 81 GLN A CA 1
ATOM 596 C C . GLN A 1 81 ? 3.069 -0.505 -16.985 1.00 92.94 81 GLN A C 1
ATOM 598 O O . GLN A 1 81 ? 2.138 -0.204 -16.239 1.00 92.94 81 GLN A O 1
ATOM 603 N N . GLN A 1 82 ? 4.274 -0.833 -16.522 1.00 92.00 82 GLN A N 1
ATOM 604 C CA . GLN A 1 82 ? 4.573 -0.947 -15.097 1.00 92.00 82 GLN A CA 1
ATOM 605 C C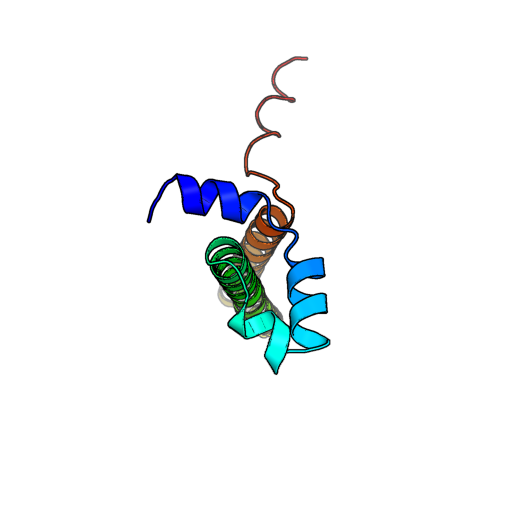 . GLN A 1 82 ? 4.578 0.419 -14.402 1.00 92.00 82 GLN A C 1
ATOM 607 O O . GLN A 1 82 ? 4.046 0.563 -13.302 1.00 92.00 82 GLN A O 1
ATOM 612 N N . THR A 1 83 ? 5.077 1.456 -15.079 1.00 92.69 83 THR A N 1
ATOM 613 C CA . THR A 1 83 ? 4.986 2.845 -14.604 1.00 92.69 83 THR A CA 1
ATOM 614 C C . THR A 1 83 ? 3.527 3.250 -14.407 1.00 92.69 83 THR A C 1
ATOM 616 O O . THR A 1 83 ? 3.156 3.708 -13.325 1.00 92.69 83 THR A O 1
ATOM 619 N N . GLN A 1 84 ? 2.676 3.012 -15.407 1.00 93.31 84 GLN A N 1
ATOM 620 C CA . GLN A 1 84 ? 1.252 3.330 -15.328 1.00 93.31 84 GLN A CA 1
ATOM 621 C C . GLN A 1 84 ? 0.565 2.599 -14.165 1.00 93.31 84 GLN A C 1
ATOM 623 O O . GLN A 1 84 ? -0.173 3.216 -13.398 1.00 93.31 84 GLN A O 1
ATOM 628 N N . ARG A 1 85 ? 0.859 1.306 -13.973 1.00 91.56 85 ARG A N 1
ATOM 629 C CA . ARG A 1 85 ? 0.315 0.520 -12.855 1.00 91.56 85 ARG A CA 1
ATOM 630 C C . ARG A 1 85 ? 0.715 1.066 -11.492 1.00 91.56 85 ARG A C 1
ATOM 632 O O . ARG A 1 85 ? -0.143 1.215 -10.622 1.00 91.56 85 ARG A O 1
ATOM 639 N N . VAL A 1 86 ? 1.988 1.407 -11.303 1.00 91.44 86 VAL A N 1
ATOM 640 C CA . VAL A 1 86 ? 2.456 2.019 -10.052 1.00 91.44 86 VAL A CA 1
ATOM 641 C C . VAL A 1 86 ? 1.751 3.357 -9.813 1.00 91.44 86 VAL A C 1
ATOM 643 O O . VAL A 1 86 ? 1.298 3.610 -8.697 1.00 91.44 86 VAL A O 1
ATOM 646 N N . HIS A 1 87 ? 1.594 4.190 -10.846 1.00 89.81 87 HIS A N 1
ATOM 647 C CA . HIS A 1 87 ? 0.865 5.456 -10.741 1.00 89.81 87 HIS A CA 1
ATOM 648 C C . HIS A 1 87 ? -0.596 5.260 -10.317 1.00 89.81 87 HIS A C 1
ATOM 650 O O . HIS A 1 87 ? -1.041 5.923 -9.380 1.00 89.81 87 HIS A O 1
ATOM 656 N N . GLU A 1 88 ? -1.319 4.328 -10.943 1.00 89.31 88 GLU A N 1
ATOM 657 C CA . GLU A 1 88 ? -2.710 3.994 -10.602 1.00 89.31 88 GLU A CA 1
ATOM 658 C C . GLU A 1 88 ? -2.852 3.530 -9.148 1.00 89.31 88 GLU A C 1
ATOM 660 O O . GLU A 1 88 ? -3.725 4.002 -8.418 1.00 89.31 88 GLU A O 1
ATOM 665 N N . LEU A 1 89 ? -1.971 2.633 -8.700 1.00 89.44 89 LEU A N 1
ATOM 666 C CA . LEU A 1 89 ? -1.998 2.115 -7.333 1.00 89.44 89 LEU A CA 1
ATOM 667 C C . LEU A 1 89 ? -1.673 3.203 -6.301 1.00 89.44 89 LEU A C 1
ATOM 669 O O . LEU A 1 89 ? -2.316 3.281 -5.252 1.00 89.44 89 LEU A O 1
ATOM 673 N N . MET A 1 90 ? -0.708 4.073 -6.605 1.00 87.88 90 MET A N 1
ATOM 674 C CA . MET A 1 90 ? -0.338 5.195 -5.741 1.00 87.88 90 MET A CA 1
ATOM 675 C C . MET A 1 90 ? -1.429 6.272 -5.687 1.00 87.88 90 MET A C 1
ATOM 677 O O . MET A 1 90 ? -1.664 6.838 -4.620 1.00 87.88 90 MET A O 1
ATOM 681 N N . ALA A 1 91 ? -2.117 6.534 -6.800 1.00 86.31 91 ALA A N 1
ATOM 682 C CA . ALA A 1 91 ? -3.284 7.414 -6.845 1.00 86.31 91 ALA A CA 1
ATOM 683 C C . ALA A 1 91 ? -4.424 6.853 -5.980 1.00 86.31 91 ALA A C 1
ATOM 685 O O . ALA A 1 91 ? -4.936 7.541 -5.095 1.00 86.31 91 ALA A O 1
ATOM 686 N N . ALA A 1 92 ? -4.731 5.560 -6.125 1.00 82.69 92 ALA A N 1
ATOM 687 C CA . ALA A 1 92 ? -5.740 4.888 -5.311 1.00 82.69 92 ALA A CA 1
ATOM 688 C C . ALA A 1 92 ? -5.413 4.921 -3.805 1.00 82.69 92 ALA A C 1
ATOM 690 O O . ALA A 1 92 ? -6.320 5.064 -2.984 1.00 82.69 92 ALA A O 1
ATOM 691 N N . LEU A 1 93 ? -4.132 4.830 -3.423 1.00 80.69 93 LEU A N 1
ATOM 692 C CA . LEU A 1 93 ? -3.689 4.997 -2.031 1.00 80.69 93 LEU A CA 1
ATOM 693 C C . LEU A 1 93 ? -3.928 6.412 -1.491 1.00 80.69 93 LEU A C 1
ATOM 695 O O . LEU A 1 93 ? -4.246 6.560 -0.314 1.00 80.69 93 LEU A O 1
ATOM 699 N N . ARG A 1 94 ? -3.797 7.440 -2.336 1.00 82.06 94 ARG A N 1
ATOM 700 C CA . ARG A 1 94 ? -4.097 8.837 -1.981 1.00 82.06 94 ARG A CA 1
ATOM 701 C C . ARG A 1 94 ? -5.592 9.165 -2.017 1.00 82.06 94 ARG A C 1
ATOM 703 O O . ARG A 1 94 ? -5.973 10.273 -1.658 1.00 82.06 94 ARG A O 1
ATOM 710 N N . GLY A 1 95 ? -6.437 8.215 -2.423 1.00 76.44 95 GLY A N 1
ATOM 711 C CA . GLY A 1 95 ? -7.869 8.444 -2.617 1.00 76.44 95 GLY A CA 1
ATOM 712 C C . GLY A 1 95 ? -8.195 9.226 -3.893 1.00 76.44 95 GLY A C 1
ATOM 713 O O . GLY A 1 95 ? -9.318 9.700 -4.043 1.00 76.44 95 GLY A O 1
ATOM 714 N N . GLU A 1 96 ? -7.243 9.352 -4.819 1.00 78.88 96 GLU A N 1
ATOM 715 C CA . GLU A 1 96 ? -7.470 9.931 -6.141 1.00 78.88 96 GLU A CA 1
ATOM 716 C C . GLU A 1 96 ? -8.244 8.903 -6.979 1.00 78.88 96 GLU A C 1
ATOM 718 O O . GLU A 1 96 ? -7.780 7.780 -7.200 1.00 78.88 96 GLU A O 1
ATOM 723 N N . THR A 1 97 ? -9.452 9.252 -7.424 1.00 56.91 97 THR A N 1
ATOM 724 C CA . THR A 1 97 ? -10.180 8.410 -8.381 1.00 56.91 97 THR A CA 1
ATOM 725 C C . THR A 1 97 ? -9.724 8.739 -9.803 1.00 56.91 97 THR A C 1
ATOM 727 O O . THR A 1 97 ? -9.521 9.911 -10.127 1.00 56.91 97 THR A O 1
ATOM 730 N N . PRO A 1 98 ? -9.560 7.740 -10.689 1.00 53.59 98 PRO A N 1
ATOM 731 C CA . PRO A 1 98 ? -9.261 7.992 -12.090 1.00 53.59 98 PRO A CA 1
ATOM 732 C C . PRO A 1 98 ? -10.526 8.520 -12.780 1.00 53.59 98 PRO A C 1
ATOM 734 O O . PRO A 1 98 ? -11.286 7.729 -13.334 1.00 53.59 98 PRO A O 1
ATOM 737 N N . LYS A 1 99 ? -10.783 9.832 -12.652 1.00 51.00 99 LYS A N 1
ATOM 738 C CA . LYS A 1 99 ? -11.592 10.728 -13.512 1.00 51.00 99 LYS A CA 1
ATOM 739 C C . LYS A 1 99 ? -12.033 11.967 -12.718 1.00 51.00 99 LYS A C 1
ATOM 741 O O . LYS A 1 99 ? -13.173 12.042 -12.286 1.00 51.00 99 LYS A O 1
ATOM 746 N N . ASP A 1 100 ? -11.156 12.961 -12.628 1.00 46.91 100 ASP A N 1
ATOM 747 C CA . ASP A 1 100 ? -11.570 14.371 -12.505 1.00 46.91 100 ASP A CA 1
ATOM 748 C C . ASP A 1 100 ? -10.946 15.261 -13.605 1.00 46.91 100 ASP A C 1
ATOM 750 O O . ASP A 1 100 ? -11.358 16.403 -13.796 1.00 46.91 100 ASP A O 1
ATOM 754 N N . GLU A 1 101 ? -10.016 14.737 -14.419 1.00 46.97 101 GLU A N 1
ATOM 755 C CA . GLU A 1 101 ? -9.344 15.524 -15.468 1.00 46.97 101 GLU A CA 1
ATOM 756 C C . GLU A 1 101 ? -10.108 15.583 -16.810 1.00 46.97 101 GLU A C 1
ATOM 758 O O . GLU A 1 101 ? -9.878 16.487 -17.609 1.00 46.97 101 GLU A O 1
ATOM 763 N N . GLU A 1 102 ? -11.085 14.702 -17.064 1.00 42.59 102 GLU A N 1
ATOM 764 C CA . GLU A 1 102 ? -11.792 14.643 -18.364 1.00 42.59 102 GLU A CA 1
ATOM 765 C C . GLU A 1 102 ? -12.896 15.709 -18.548 1.00 42.59 102 GLU A C 1
ATOM 767 O O . GLU A 1 102 ? -13.404 15.886 -19.655 1.00 42.59 102 GLU A O 1
ATOM 772 N N . HIS A 1 103 ? -13.259 16.467 -17.505 1.00 40.75 103 HIS A N 1
ATOM 773 C CA . HIS A 1 103 ? -14.307 17.499 -17.590 1.00 40.75 103 HIS A CA 1
ATOM 774 C C . HIS A 1 103 ? -13.799 18.950 -17.568 1.00 40.75 103 HIS A C 1
ATOM 776 O O . HIS A 1 103 ? -14.589 19.863 -17.820 1.00 40.75 103 HIS A O 1
ATOM 782 N N . ALA A 1 104 ? -12.505 19.190 -17.335 1.00 44.88 104 ALA A N 1
ATOM 783 C CA . ALA A 1 104 ? -11.959 20.548 -17.253 1.00 44.88 104 ALA A CA 1
ATOM 784 C C . ALA A 1 104 ? -11.546 21.142 -18.616 1.00 44.88 104 ALA A C 1
ATOM 786 O O . ALA A 1 104 ? -11.524 22.361 -18.764 1.00 44.88 104 ALA A O 1
ATOM 787 N N . THR A 1 105 ? -11.273 20.321 -19.637 1.00 45.09 105 THR A N 1
ATOM 788 C CA . THR A 1 105 ? -10.676 20.799 -20.908 1.00 45.09 105 THR A CA 1
ATOM 789 C C . THR A 1 105 ? -11.679 20.974 -22.059 1.00 45.09 105 THR A C 1
ATOM 791 O O . THR A 1 105 ? -11.286 21.314 -23.168 1.00 45.09 105 THR A O 1
ATOM 794 N N . GLN A 1 106 ? -12.985 20.788 -21.830 1.00 46.00 106 GLN A N 1
ATOM 795 C CA . GLN A 1 106 ? -14.024 20.985 -22.864 1.00 46.00 106 GLN A CA 1
ATOM 796 C C . GLN A 1 106 ? -14.858 22.266 -22.688 1.00 46.00 106 GLN A C 1
ATOM 798 O O . GLN A 1 106 ? -15.884 22.436 -23.346 1.00 46.00 106 GLN A O 1
ATOM 803 N N . ARG A 1 107 ? -14.440 23.190 -21.815 1.00 44.09 107 ARG A N 1
ATOM 804 C CA . ARG A 1 107 ? -15.081 24.505 -21.663 1.00 44.09 107 ARG A CA 1
ATOM 805 C C . ARG A 1 107 ? -14.059 25.639 -21.697 1.00 44.09 107 ARG A C 1
ATOM 807 O O . ARG A 1 107 ? -13.847 26.297 -20.686 1.00 44.09 107 ARG A O 1
ATOM 814 N N . THR A 1 108 ? -13.487 25.881 -22.871 1.00 41.12 108 THR A N 1
ATOM 815 C CA . THR A 1 108 ? -12.997 27.211 -23.277 1.00 41.12 108 THR A CA 1
ATOM 816 C C . THR A 1 108 ? -13.008 27.322 -24.786 1.00 41.12 108 THR A C 1
ATOM 818 O O . THR A 1 108 ? -12.534 26.362 -25.431 1.00 41.12 108 THR A O 1
#

Organism: NCBI:txid1566387

pLDDT: mean 85.71, std 14.65, range [40.75, 96.38]

Radius of gyration: 19.87 Å; chains: 1; bounding box: 43×36×56 Å